Protein AF-T0MMM4-F1 (afdb_monomer_lite)

Structure (mmCIF, N/CA/C/O backbone):
data_AF-T0MMM4-F1
#
_entry.id   AF-T0MMM4-F1
#
loop_
_atom_site.group_PDB
_atom_site.id
_atom_site.type_symbol
_atom_site.label_atom_id
_atom_site.label_alt_id
_atom_site.label_comp_id
_atom_site.label_asym_id
_atom_site.label_entity_id
_atom_site.label_seq_id
_atom_site.pdbx_PDB_ins_code
_atom_site.Cartn_x
_atom_site.Cartn_y
_atom_site.Cartn_z
_atom_site.occupancy
_atom_site.B_iso_or_equiv
_atom_site.auth_seq_id
_atom_site.auth_comp_id
_atom_site.auth_asym_id
_atom_site.auth_atom_id
_atom_site.pdbx_PDB_model_num
ATOM 1 N N . MET A 1 1 ? 33.394 6.808 -32.324 1.00 56.88 1 MET A N 1
ATOM 2 C CA . MET A 1 1 ? 32.224 7.709 -32.456 1.00 56.88 1 MET A CA 1
ATOM 3 C C . MET A 1 1 ? 32.625 8.870 -33.350 1.00 56.88 1 MET A C 1
ATOM 5 O O . MET A 1 1 ? 33.645 9.476 -33.046 1.00 56.88 1 MET A O 1
ATOM 9 N N . SER A 1 2 ? 31.913 9.124 -34.455 1.00 85.06 2 SER A N 1
ATOM 10 C CA . SER A 1 2 ? 32.281 10.189 -35.405 1.00 85.06 2 SER A CA 1
ATOM 11 C C . SER A 1 2 ? 31.955 11.580 -34.848 1.00 85.06 2 SER A C 1
ATOM 13 O O . SER A 1 2 ? 31.063 11.736 -34.015 1.00 85.06 2 SER A O 1
ATOM 15 N N . GLU A 1 3 ? 32.686 12.595 -35.298 1.00 89.81 3 GLU A N 1
ATOM 16 C CA . GLU A 1 3 ? 32.540 13.996 -34.878 1.00 89.81 3 GLU A CA 1
ATOM 17 C C . GLU A 1 3 ? 31.131 14.551 -35.128 1.00 89.81 3 GLU A C 1
ATOM 19 O O . GLU A 1 3 ? 30.554 15.230 -34.281 1.00 89.81 3 GLU A O 1
ATOM 24 N N . ILE A 1 4 ? 30.518 14.114 -36.229 1.00 90.12 4 ILE A N 1
ATOM 25 C CA . ILE A 1 4 ? 29.129 14.404 -36.598 1.00 90.12 4 ILE A CA 1
ATOM 26 C C . ILE A 1 4 ? 28.154 13.954 -35.500 1.00 90.12 4 ILE A C 1
ATOM 28 O O . ILE A 1 4 ? 27.236 14.694 -35.150 1.00 90.12 4 ILE A O 1
ATOM 32 N N . ALA A 1 5 ? 28.368 12.775 -34.907 1.00 90.94 5 ALA A N 1
ATOM 33 C CA . ALA A 1 5 ? 27.502 12.266 -33.845 1.00 90.94 5 ALA A CA 1
ATOM 34 C C . ALA A 1 5 ? 27.569 13.131 -32.575 1.00 90.94 5 ALA A C 1
ATOM 36 O O . ALA A 1 5 ? 26.555 13.303 -31.901 1.00 90.94 5 ALA A O 1
ATOM 37 N N . ARG A 1 6 ? 28.737 13.715 -32.266 1.00 92.00 6 ARG A N 1
ATOM 38 C CA . ARG A 1 6 ? 28.895 14.617 -31.113 1.00 92.00 6 ARG A CA 1
ATOM 39 C C . ARG A 1 6 ? 28.175 15.945 -31.333 1.00 92.00 6 ARG A C 1
ATOM 41 O O . ARG A 1 6 ? 27.505 16.418 -30.422 1.00 92.00 6 ARG A O 1
ATOM 48 N N . ILE A 1 7 ? 28.276 16.514 -32.535 1.00 93.19 7 ILE A N 1
ATOM 49 C CA . ILE A 1 7 ? 27.612 17.778 -32.892 1.00 93.19 7 ILE A CA 1
ATOM 50 C C . ILE A 1 7 ? 26.087 17.616 -32.845 1.00 93.19 7 ILE A C 1
ATOM 52 O O . ILE A 1 7 ? 25.399 18.433 -32.236 1.00 93.19 7 ILE A O 1
ATOM 56 N N . LEU A 1 8 ? 25.560 16.529 -33.418 1.00 94.06 8 LEU A N 1
ATOM 57 C CA . LEU A 1 8 ? 24.132 16.198 -33.354 1.00 94.06 8 LEU A CA 1
ATOM 58 C C . LEU A 1 8 ? 23.646 16.008 -31.913 1.00 94.06 8 LEU A C 1
ATOM 60 O O . LEU A 1 8 ? 22.606 16.547 -31.539 1.00 94.06 8 LEU A O 1
ATOM 64 N N . GLN A 1 9 ? 24.415 15.293 -31.088 1.00 92.38 9 GLN A N 1
ATOM 65 C CA . GLN A 1 9 ? 24.085 15.101 -29.678 1.00 92.38 9 GLN A CA 1
ATOM 66 C C . GLN A 1 9 ? 24.069 16.431 -28.911 1.00 92.38 9 GLN A C 1
ATOM 68 O O . GLN A 1 9 ? 23.132 16.677 -28.154 1.00 92.38 9 GLN A O 1
ATOM 73 N N . ALA A 1 10 ? 25.057 17.303 -29.131 1.00 93.94 10 ALA A N 1
ATOM 74 C CA . ALA A 1 10 ? 25.123 18.620 -28.502 1.00 93.94 10 ALA A CA 1
ATOM 75 C C . ALA A 1 10 ? 23.931 19.504 -28.901 1.00 93.94 10 ALA A C 1
ATOM 77 O O . ALA A 1 10 ? 23.265 20.062 -28.031 1.00 93.94 10 ALA A O 1
ATOM 78 N N . ALA A 1 11 ? 23.596 19.562 -30.195 1.00 93.94 11 ALA A N 1
ATOM 79 C CA . ALA A 1 11 ? 22.440 20.313 -30.683 1.00 93.94 11 ALA A CA 1
ATOM 80 C C . ALA A 1 11 ? 21.122 19.818 -30.057 1.00 93.94 11 ALA A C 1
ATOM 82 O O . ALA A 1 11 ? 20.272 20.617 -29.660 1.00 93.94 11 ALA A O 1
ATOM 83 N N . GLN A 1 12 ? 20.965 18.498 -29.922 1.00 93.62 12 GLN A N 1
ATOM 84 C CA . GLN A 1 12 ? 19.766 17.894 -29.348 1.00 93.62 12 GLN A CA 1
ATOM 85 C C . GLN A 1 12 ? 19.648 18.131 -27.836 1.00 93.62 12 GLN A C 1
ATOM 87 O O . GLN A 1 12 ? 18.542 18.387 -27.354 1.00 93.62 12 GLN A O 1
ATOM 92 N N . ILE A 1 13 ? 20.769 18.106 -27.106 1.00 93.44 13 ILE A N 1
ATOM 93 C CA . ILE A 1 13 ? 20.818 18.472 -25.683 1.00 93.44 13 ILE A CA 1
ATOM 94 C C . ILE A 1 13 ? 20.438 19.944 -25.509 1.00 93.44 13 ILE A C 1
ATOM 96 O O . ILE A 1 13 ? 19.512 20.227 -24.754 1.00 93.44 13 ILE A O 1
ATOM 100 N N . CYS A 1 14 ? 21.053 20.867 -26.259 1.00 93.50 14 CYS A N 1
ATOM 101 C CA . CYS A 1 14 ? 20.741 22.298 -26.169 1.00 93.50 14 CYS A CA 1
ATOM 102 C C . CYS A 1 14 ? 19.262 22.591 -26.463 1.00 93.50 14 CYS A C 1
ATOM 104 O O . CYS A 1 14 ? 18.617 23.362 -25.747 1.00 93.50 14 CYS A O 1
ATOM 106 N N . TYR A 1 15 ? 18.690 21.952 -27.489 1.00 93.12 15 TYR A N 1
ATOM 107 C CA . TYR A 1 15 ? 17.266 22.086 -27.789 1.00 93.12 15 TYR A CA 1
ATOM 108 C C . TYR A 1 15 ? 16.390 21.565 -26.643 1.00 93.12 15 TYR A C 1
ATOM 110 O O . TYR A 1 15 ? 15.437 22.237 -26.242 1.00 93.12 15 TYR A O 1
ATOM 118 N N . GLN A 1 16 ? 16.710 20.391 -26.088 1.00 90.81 16 GLN A N 1
ATOM 119 C CA . GLN A 1 16 ? 15.982 19.841 -24.945 1.00 90.81 16 GLN A CA 1
ATOM 120 C C . GLN A 1 16 ? 16.088 20.746 -23.721 1.00 90.81 16 GLN A C 1
ATOM 122 O O . GLN A 1 16 ? 15.068 21.012 -23.106 1.00 90.81 16 GLN A O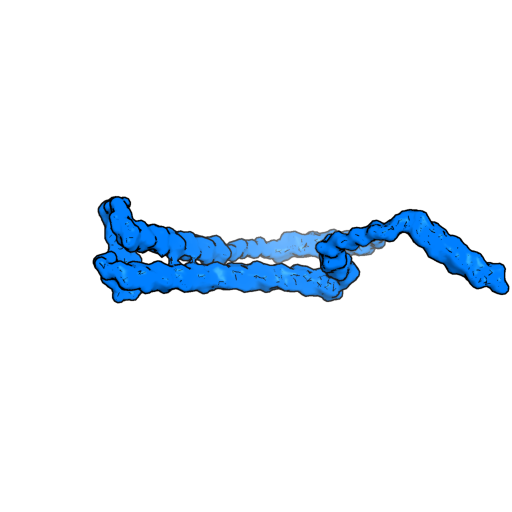 1
ATOM 127 N N . GLU A 1 17 ? 17.266 21.257 -23.379 1.00 88.94 17 GLU A N 1
ATOM 128 C CA . GLU A 1 17 ? 17.441 22.169 -22.242 1.00 88.94 17 GLU A CA 1
ATOM 129 C C . GLU A 1 17 ? 16.628 23.456 -22.410 1.00 88.94 17 GLU A C 1
ATOM 131 O O . GLU A 1 17 ? 15.987 23.905 -21.464 1.00 88.94 17 GLU A O 1
ATOM 136 N N . THR A 1 18 ? 16.574 23.999 -23.629 1.00 89.31 18 THR A N 1
ATOM 137 C CA . THR A 1 18 ? 15.839 25.240 -23.919 1.00 89.31 18 THR A CA 1
ATOM 138 C C . THR A 1 18 ? 14.318 25.040 -23.913 1.00 89.31 18 THR A C 1
ATOM 140 O O . THR A 1 18 ? 13.566 25.955 -23.583 1.00 89.31 18 THR A O 1
ATOM 143 N N . THR A 1 19 ? 13.834 23.854 -24.298 1.00 89.00 19 THR A N 1
ATOM 144 C CA . THR A 1 19 ? 12.395 23.597 -24.512 1.00 89.00 19 THR A CA 1
ATOM 145 C C . THR A 1 19 ? 11.736 22.740 -23.434 1.00 89.00 19 THR A C 1
ATOM 147 O O . THR A 1 19 ? 10.503 22.697 -23.340 1.00 89.00 19 THR A O 1
ATOM 150 N N . ARG A 1 20 ? 12.519 22.042 -22.606 1.00 84.44 20 ARG A N 1
ATOM 151 C CA . ARG A 1 20 ? 12.001 21.135 -21.584 1.00 84.44 20 ARG A CA 1
ATOM 152 C C . ARG A 1 20 ? 11.350 21.934 -20.465 1.00 84.44 20 ARG A C 1
ATOM 154 O O . ARG A 1 20 ? 11.991 22.672 -19.732 1.00 84.44 20 ARG A O 1
ATOM 161 N N . LYS A 1 21 ? 10.052 21.710 -20.289 1.00 83.25 21 LYS A N 1
ATOM 162 C CA . LYS A 1 21 ? 9.320 22.165 -19.107 1.00 83.25 21 LYS A CA 1
ATOM 163 C C . LYS A 1 21 ? 9.591 21.209 -17.953 1.00 83.25 21 LYS A C 1
ATOM 165 O O . LYS A 1 21 ? 9.511 19.989 -18.133 1.00 83.25 21 LYS A O 1
ATOM 170 N N . ASP A 1 22 ? 9.844 21.751 -16.768 1.00 78.00 22 ASP A N 1
ATOM 171 C CA . ASP A 1 22 ? 9.963 20.941 -15.562 1.00 78.00 22 ASP A CA 1
ATOM 172 C C . ASP A 1 22 ? 8.646 20.220 -15.276 1.00 78.00 22 ASP A C 1
ATOM 174 O O . ASP A 1 22 ? 7.594 20.822 -15.032 1.00 78.00 22 ASP A O 1
ATOM 178 N N . ALA A 1 23 ? 8.697 18.891 -15.321 1.00 77.31 23 ALA A N 1
ATOM 179 C CA . ALA A 1 23 ? 7.564 18.066 -14.953 1.00 77.31 23 ALA A CA 1
ATOM 180 C C . ALA A 1 23 ? 7.400 18.109 -13.432 1.00 77.31 23 ALA A C 1
ATOM 182 O O . ALA A 1 23 ? 8.289 17.693 -12.687 1.00 77.31 23 ALA A O 1
ATOM 183 N N . LYS A 1 24 ? 6.239 18.574 -12.959 1.00 80.06 24 LYS A N 1
ATOM 184 C CA . LYS A 1 24 ? 5.918 18.522 -11.530 1.00 80.06 24 LYS A CA 1
ATOM 185 C C . LYS A 1 24 ? 5.889 17.057 -11.076 1.00 80.06 24 LYS A C 1
ATOM 187 O O . LYS A 1 24 ? 5.163 16.260 -11.682 1.00 80.06 24 LYS A O 1
ATOM 192 N N . PRO A 1 25 ? 6.626 16.682 -10.017 1.00 79.00 25 PRO A N 1
ATOM 193 C CA . PRO A 1 25 ? 6.555 15.331 -9.489 1.00 79.00 25 PRO A CA 1
ATOM 194 C C . PRO A 1 25 ? 5.133 15.046 -8.995 1.00 79.00 25 PRO A C 1
ATOM 196 O O . PRO A 1 25 ? 4.490 15.875 -8.345 1.00 79.00 25 PRO A O 1
ATOM 199 N N . SER A 1 26 ? 4.620 13.864 -9.333 1.00 82.12 26 SER A N 1
ATOM 200 C CA . SER A 1 26 ? 3.288 13.451 -8.902 1.00 82.12 26 SER A CA 1
ATOM 201 C C . SER A 1 26 ? 3.294 13.095 -7.416 1.00 82.12 26 SER A C 1
ATOM 203 O O . SER A 1 26 ? 3.948 12.137 -7.007 1.00 82.12 26 SER A O 1
ATOM 205 N N . LYS A 1 27 ? 2.474 13.798 -6.627 1.00 92.00 27 LYS A N 1
ATOM 206 C CA . LYS A 1 27 ? 2.240 13.520 -5.195 1.00 92.00 27 LYS A CA 1
ATOM 207 C C . LYS A 1 27 ? 1.399 12.260 -4.940 1.00 92.00 27 LYS A C 1
ATOM 209 O O . LYS A 1 27 ? 1.043 11.950 -3.803 1.00 92.00 27 LYS A O 1
ATOM 214 N N . TRP A 1 28 ? 1.019 11.531 -5.992 1.00 92.75 28 TRP A N 1
ATOM 215 C CA . TRP A 1 28 ? 0.113 10.389 -5.881 1.00 92.75 28 TRP A CA 1
ATOM 216 C C . TRP A 1 28 ? 0.701 9.260 -5.027 1.00 92.75 28 TRP A C 1
ATOM 218 O O . TRP A 1 28 ? 0.008 8.729 -4.163 1.00 92.75 28 TRP A O 1
ATOM 228 N N . VAL A 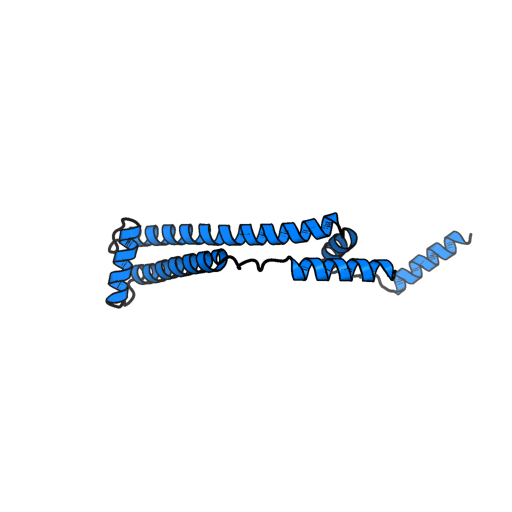1 29 ? 1.983 8.923 -5.216 1.00 91.00 29 VAL A N 1
ATOM 229 C CA . VAL A 1 29 ? 2.640 7.832 -4.472 1.00 91.00 29 VAL A CA 1
ATOM 230 C C . VAL A 1 29 ? 2.659 8.127 -2.972 1.00 91.00 29 VAL A C 1
ATOM 232 O O . VAL A 1 29 ? 2.309 7.269 -2.165 1.00 91.00 29 VAL A O 1
ATOM 235 N N . GLU A 1 30 ? 3.023 9.352 -2.602 1.00 92.38 30 GLU A N 1
ATOM 236 C CA . GLU A 1 30 ? 3.050 9.821 -1.213 1.00 92.38 30 GLU A CA 1
ATOM 237 C C . GLU A 1 30 ? 1.648 9.812 -0.600 1.00 92.38 30 GLU A C 1
ATOM 239 O O . GLU A 1 30 ? 1.457 9.310 0.506 1.00 92.38 30 GLU A O 1
ATOM 244 N N . SER A 1 31 ? 0.644 10.281 -1.347 1.00 94.94 31 SER A N 1
ATOM 245 C CA . SER A 1 31 ? -0.754 10.263 -0.910 1.00 94.94 31 SER A CA 1
ATOM 246 C C . SER A 1 31 ? -1.264 8.842 -0.645 1.00 94.94 31 SER A C 1
ATOM 248 O O . SER A 1 31 ? -1.923 8.599 0.366 1.00 94.94 31 SER A O 1
ATOM 250 N N . ILE A 1 32 ? -0.936 7.877 -1.510 1.00 94.75 32 ILE A N 1
ATOM 251 C CA . ILE A 1 32 ? -1.329 6.472 -1.328 1.00 94.75 32 ILE A CA 1
ATOM 252 C C . ILE A 1 32 ? -0.629 5.861 -0.110 1.00 94.75 32 ILE A C 1
ATOM 254 O O . ILE A 1 32 ? -1.290 5.210 0.697 1.00 94.75 32 ILE A O 1
ATOM 258 N N . LYS A 1 33 ? 0.671 6.120 0.076 1.00 95.12 33 LYS A N 1
ATOM 259 C CA . LYS A 1 33 ? 1.410 5.680 1.272 1.00 95.12 33 LYS A CA 1
ATOM 260 C C . LYS A 1 33 ? 0.818 6.265 2.558 1.00 95.12 33 LYS A C 1
ATOM 262 O O . LYS A 1 33 ? 0.644 5.541 3.534 1.00 95.12 33 LYS A O 1
ATOM 267 N N . CYS A 1 34 ? 0.444 7.544 2.540 1.00 96.12 34 CYS A N 1
ATOM 268 C CA . CYS A 1 34 ? -0.227 8.204 3.659 1.00 96.12 34 CYS A CA 1
ATOM 269 C C . CYS A 1 34 ? -1.572 7.529 3.991 1.00 96.12 34 CYS A C 1
ATOM 271 O O . CYS A 1 34 ? -1.846 7.235 5.154 1.00 96.12 34 CYS A O 1
ATOM 273 N N . LYS A 1 35 ? -2.380 7.192 2.972 1.00 95.88 35 LYS A N 1
ATOM 274 C CA . LYS A 1 35 ? -3.644 6.455 3.155 1.00 95.88 35 LYS A CA 1
ATOM 275 C C . LYS A 1 35 ? -3.438 5.064 3.755 1.00 95.88 35 LYS A C 1
ATOM 277 O O . LYS A 1 35 ? -4.217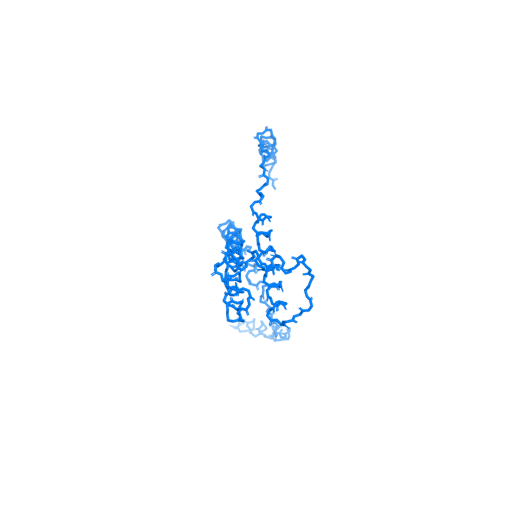 4.675 4.619 1.00 95.88 35 LYS A O 1
ATOM 282 N N . ILE A 1 36 ? -2.412 4.331 3.318 1.00 96.44 36 ILE A N 1
ATOM 283 C CA . ILE A 1 36 ? -2.070 3.010 3.871 1.00 96.44 36 ILE A CA 1
ATOM 284 C C . ILE A 1 36 ? -1.699 3.144 5.351 1.00 96.44 36 ILE A C 1
ATOM 286 O O . ILE A 1 36 ? -2.319 2.492 6.185 1.00 96.44 36 ILE A O 1
ATOM 290 N N 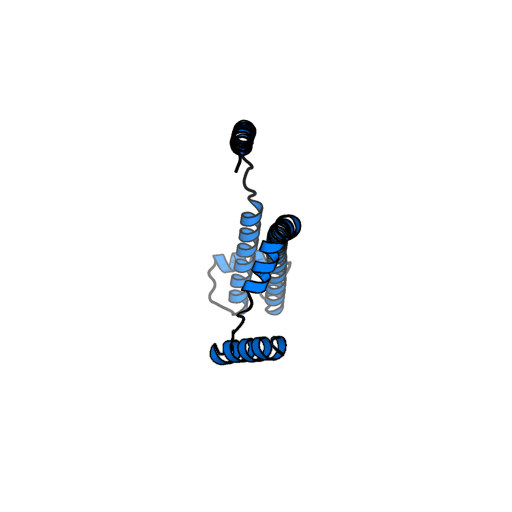. SER A 1 37 ? -0.786 4.060 5.685 1.00 97.19 37 SER A N 1
ATOM 291 C CA . SER A 1 37 ? -0.358 4.310 7.070 1.00 97.19 37 SER A CA 1
ATOM 292 C C . SER A 1 37 ? -1.529 4.685 7.990 1.00 97.19 37 SER A C 1
ATOM 294 O O . SER A 1 37 ? -1.653 4.169 9.101 1.00 97.19 37 SER A O 1
ATOM 296 N N . LEU A 1 38 ? -2.454 5.522 7.505 1.00 96.69 38 LEU A N 1
ATOM 297 C CA . LEU A 1 38 ? -3.667 5.869 8.245 1.00 96.69 38 LEU A CA 1
ATOM 298 C C . LEU A 1 38 ? -4.584 4.656 8.474 1.00 96.69 38 LEU A C 1
ATOM 300 O O . LEU A 1 38 ? -5.189 4.535 9.533 1.00 96.69 38 LEU A O 1
ATOM 304 N N . LEU A 1 39 ? -4.729 3.759 7.497 1.00 96.50 39 LEU A N 1
ATOM 305 C CA . LEU A 1 39 ? -5.538 2.547 7.669 1.00 96.50 39 LEU A CA 1
ATOM 306 C C . LEU A 1 39 ? -4.871 1.560 8.634 1.00 96.50 39 LEU A C 1
ATOM 308 O O . LEU A 1 39 ? -5.548 0.970 9.473 1.00 96.50 39 LEU A O 1
ATOM 312 N N . GLU A 1 40 ? -3.550 1.422 8.572 1.00 96.25 40 GLU A N 1
ATOM 313 C CA . GLU A 1 40 ? -2.782 0.579 9.490 1.00 96.25 40 GLU A CA 1
ATOM 314 C C . GLU A 1 40 ? -2.839 1.094 10.932 1.00 96.25 40 GLU A C 1
ATOM 316 O O . GLU A 1 40 ? -2.949 0.298 11.866 1.00 96.25 40 GLU A O 1
ATOM 321 N N . SER A 1 41 ? -2.822 2.414 11.143 1.00 95.88 41 SER A N 1
ATOM 322 C CA . SER A 1 41 ? -2.974 2.992 12.484 1.00 95.88 41 SER A CA 1
ATOM 323 C C . SER A 1 41 ? -4.369 2.741 13.064 1.00 95.88 41 SER A C 1
ATOM 325 O O . SER A 1 41 ? -4.480 2.386 14.240 1.00 95.88 41 SER A O 1
ATOM 327 N N . LYS A 1 42 ? -5.426 2.815 12.237 1.00 95.19 42 LYS A N 1
ATOM 328 C CA . LYS A 1 42 ? -6.790 2.407 12.627 1.00 95.19 42 LYS A CA 1
ATOM 329 C C . LYS A 1 42 ? -6.836 0.940 13.050 1.00 95.19 42 LYS A C 1
ATOM 331 O O . LYS A 1 42 ? -7.405 0.628 14.093 1.00 95.19 42 LYS A O 1
ATOM 336 N N . VAL A 1 43 ? -6.217 0.048 12.272 1.00 95.56 43 VAL A N 1
ATOM 337 C CA . VAL A 1 43 ? -6.149 -1.390 12.584 1.00 95.56 43 VAL A CA 1
ATOM 338 C C . VAL A 1 43 ? -5.452 -1.627 13.922 1.00 95.56 43 VAL A C 1
ATOM 340 O O . VAL A 1 43 ? -6.023 -2.294 14.779 1.00 95.56 43 VAL A O 1
ATOM 343 N N . LYS A 1 44 ? -4.281 -1.018 14.147 1.00 94.81 44 LYS A N 1
ATOM 344 C CA . LYS A 1 44 ? -3.540 -1.139 15.416 1.00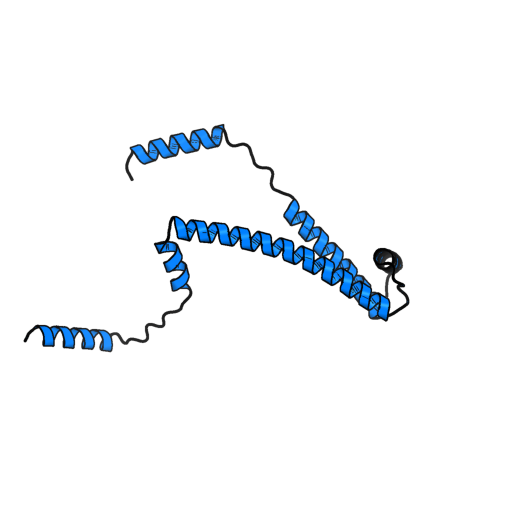 94.81 44 LYS A CA 1
ATOM 345 C C . LYS A 1 44 ? -4.363 -0.669 16.614 1.00 94.81 44 LYS A C 1
ATOM 347 O O . LYS A 1 44 ? -4.348 -1.311 17.662 1.00 94.81 44 LYS A O 1
ATOM 352 N N . LEU A 1 45 ? -5.098 0.437 16.474 1.00 93.50 45 LEU A N 1
ATOM 353 C CA . LEU A 1 45 ? -5.969 0.927 17.541 1.00 93.50 45 LEU A CA 1
ATOM 354 C C . LEU A 1 45 ? -7.098 -0.068 17.846 1.00 93.50 45 LEU A C 1
ATOM 356 O O . LEU A 1 45 ? -7.342 -0.381 19.009 1.00 93.50 45 LEU A O 1
ATOM 360 N N . LEU A 1 46 ? -7.764 -0.597 16.819 1.00 92.19 46 LEU A N 1
ATOM 361 C CA . LEU A 1 46 ? -8.847 -1.567 17.001 1.00 92.19 46 LEU A CA 1
ATOM 362 C C . LEU A 1 46 ? -8.349 -2.915 17.539 1.00 92.19 46 LEU A C 1
ATOM 364 O O . LEU A 1 46 ? -9.058 -3.563 18.302 1.00 92.19 46 LEU A O 1
ATOM 368 N N . GLU A 1 47 ? -7.121 -3.323 17.219 1.00 92.75 47 GLU A N 1
ATOM 369 C CA . GLU A 1 47 ? -6.482 -4.497 17.823 1.00 92.75 47 GLU A CA 1
ATOM 370 C C . GLU A 1 47 ? -6.255 -4.315 19.328 1.00 92.75 47 GLU A C 1
ATOM 372 O O . GLU A 1 47 ? -6.535 -5.238 20.093 1.00 92.75 47 GLU A O 1
ATOM 377 N N . LYS A 1 48 ? -5.836 -3.118 19.772 1.00 90.88 48 LYS A N 1
ATOM 378 C CA . LYS A 1 48 ? -5.754 -2.792 21.208 1.00 90.88 48 LYS A CA 1
ATOM 379 C C . LYS A 1 48 ? -7.125 -2.845 21.887 1.00 90.88 48 LYS A C 1
ATOM 381 O O . LYS A 1 48 ? -7.229 -3.361 22.997 1.00 90.88 48 LYS A O 1
ATOM 386 N N . VAL A 1 49 ? -8.167 -2.329 21.225 1.00 88.62 49 VAL A N 1
ATOM 387 C CA . VAL A 1 49 ? -9.557 -2.388 21.719 1.00 88.62 49 VAL A CA 1
ATOM 388 C C . VAL A 1 49 ? -10.015 -3.834 21.860 1.00 88.62 49 VAL A C 1
ATOM 390 O O . VAL A 1 49 ? -10.555 -4.207 22.898 1.00 88.62 49 VAL A O 1
ATOM 393 N N . ARG A 1 50 ? -9.731 -4.667 20.855 1.00 88.88 50 ARG A N 1
ATOM 394 C CA . ARG A 1 50 ? -10.051 -6.097 20.864 1.00 88.88 50 ARG A CA 1
ATOM 395 C C . ARG A 1 50 ? -9.349 -6.844 21.999 1.00 88.88 50 ARG A C 1
ATOM 397 O O . ARG A 1 50 ? -9.948 -7.719 22.609 1.00 88.88 50 ARG A O 1
ATOM 404 N N . ALA A 1 51 ? -8.095 -6.496 22.282 1.00 88.44 51 ALA A N 1
ATOM 405 C CA . ALA A 1 51 ? -7.303 -7.100 23.351 1.00 88.44 51 ALA A CA 1
ATOM 406 C C . ALA A 1 51 ? -7.654 -6.575 24.760 1.00 88.44 51 ALA A C 1
ATOM 408 O O . ALA A 1 51 ? -6.944 -6.894 25.709 1.00 88.44 51 ALA A O 1
ATOM 409 N N . PHE A 1 52 ? -8.703 -5.750 24.903 1.00 81.94 52 PHE A N 1
ATOM 410 C CA . PHE A 1 52 ? -9.073 -5.080 26.157 1.00 81.94 52 PHE A CA 1
ATOM 411 C C . PHE A 1 52 ? -7.907 -4.312 26.812 1.00 81.94 52 PHE A C 1
ATOM 413 O O . PHE A 1 52 ? -7.795 -4.237 28.036 1.00 81.94 52 PHE A O 1
ATOM 420 N N . GLY A 1 53 ? -7.021 -3.725 26.000 1.00 81.38 53 GLY A N 1
ATOM 421 C CA . GLY A 1 53 ? -5.879 -2.958 26.496 1.00 81.38 53 GLY A CA 1
ATOM 422 C C . GLY A 1 53 ? -6.286 -1.660 27.209 1.00 81.38 53 GLY A C 1
ATOM 423 O O . GLY A 1 53 ? -7.368 -1.110 26.983 1.00 81.38 53 GLY A O 1
ATOM 424 N N . LYS A 1 54 ? -5.390 -1.114 28.046 1.00 84.56 54 LYS A N 1
ATOM 425 C CA . LYS A 1 54 ? -5.554 0.243 28.597 1.00 84.56 54 LYS A CA 1
ATOM 426 C C . LYS A 1 54 ? -5.494 1.260 27.454 1.00 84.56 54 LYS A C 1
ATOM 428 O O . LYS A 1 54 ? -4.446 1.441 26.845 1.00 84.56 54 LYS A O 1
ATOM 433 N N . LEU A 1 55 ? -6.626 1.908 27.186 1.00 86.44 55 LEU A N 1
ATOM 434 C CA . LEU A 1 55 ? -6.771 2.956 26.173 1.00 86.44 55 LEU A CA 1
ATOM 435 C C . LEU A 1 55 ? -6.906 4.327 26.840 1.00 86.44 55 LEU A C 1
ATOM 437 O O . LEU A 1 55 ? -7.666 4.462 27.810 1.00 86.44 55 LEU A O 1
ATOM 441 N N . SER A 1 56 ? -6.244 5.341 26.276 1.00 90.69 56 SER A N 1
ATOM 442 C CA . SER A 1 56 ? -6.468 6.743 26.662 1.00 90.69 56 SER A CA 1
ATOM 443 C C . SER A 1 56 ? -7.894 7.204 26.323 1.00 90.69 56 SER A C 1
ATOM 445 O O . SER A 1 56 ? -8.603 6.582 25.524 1.00 90.69 56 SER A O 1
ATOM 447 N N . ALA A 1 57 ? -8.335 8.323 26.899 1.00 89.94 57 ALA A N 1
ATOM 448 C CA . ALA A 1 57 ? -9.619 8.938 26.566 1.00 89.94 57 ALA A CA 1
ATOM 449 C C . ALA A 1 57 ? -9.709 9.318 25.072 1.00 89.94 57 ALA A C 1
ATOM 451 O O . ALA A 1 57 ? -10.751 9.118 24.444 1.00 89.94 57 ALA A O 1
ATOM 452 N N . GLU A 1 58 ? -8.613 9.801 24.481 1.00 91.31 58 GLU A N 1
ATOM 453 C CA . GLU A 1 58 ? -8.472 10.108 23.050 1.00 91.31 58 GLU A CA 1
ATOM 454 C C . GLU A 1 58 ? -8.641 8.850 22.197 1.00 91.31 58 GLU A C 1
ATOM 456 O O . GLU A 1 58 ? -9.510 8.802 21.331 1.00 91.31 58 GLU A O 1
ATOM 461 N N . GLU A 1 59 ? -7.891 7.794 22.512 1.00 90.44 59 GLU A N 1
ATOM 462 C CA . GLU A 1 59 ? -7.939 6.510 21.807 1.00 90.44 59 GLU A CA 1
ATOM 463 C C . GLU A 1 59 ? -9.346 5.888 21.837 1.00 90.44 59 GLU A C 1
ATOM 465 O O . GLU A 1 59 ? -9.814 5.346 20.836 1.00 90.44 59 GLU A O 1
ATOM 470 N N . LYS A 1 60 ? -10.075 6.016 22.956 1.00 89.62 60 LYS A N 1
ATOM 471 C CA . LYS A 1 60 ? -11.479 5.577 23.053 1.00 89.62 60 LYS A CA 1
ATOM 472 C C . LYS A 1 60 ? -12.408 6.389 22.146 1.00 89.62 60 LYS A C 1
ATOM 474 O O . LYS A 1 60 ? -13.351 5.824 21.583 1.00 89.62 60 LYS A O 1
ATOM 479 N N . ARG A 1 61 ? -12.180 7.702 22.009 1.00 91.81 61 ARG A N 1
ATOM 480 C CA . ARG A 1 61 ? -12.944 8.565 21.089 1.00 91.81 61 ARG A CA 1
ATOM 481 C C . ARG A 1 61 ? -12.671 8.187 19.636 1.00 91.81 61 ARG A C 1
ATOM 483 O O . ARG A 1 61 ? -13.621 8.007 18.874 1.00 91.81 61 ARG A O 1
ATOM 490 N N . ASP A 1 62 ? -11.407 7.989 19.282 1.00 92.38 62 ASP A N 1
ATOM 491 C CA . ASP A 1 62 ? -11.000 7.619 17.927 1.00 92.38 62 ASP A CA 1
ATOM 492 C C . ASP A 1 62 ? -11.479 6.220 17.539 1.00 92.38 62 ASP A C 1
ATOM 494 O O . ASP A 1 62 ? -12.018 6.038 16.450 1.00 92.38 62 ASP A O 1
ATOM 498 N N . ALA A 1 63 ? -11.405 5.244 18.446 1.00 91.56 63 ALA A N 1
ATOM 499 C CA . ALA A 1 63 ? -11.954 3.911 18.210 1.00 91.56 63 ALA A CA 1
ATOM 500 C C . ALA A 1 63 ? -13.458 3.967 17.901 1.00 91.56 63 ALA A C 1
ATOM 502 O O . ALA A 1 63 ? -13.914 3.377 16.921 1.00 91.56 63 ALA A O 1
ATOM 503 N N . LYS A 1 64 ? -14.235 4.741 18.674 1.00 91.44 64 LYS A N 1
ATOM 504 C CA . LYS A 1 64 ? -15.663 4.962 18.390 1.00 91.44 64 LYS A CA 1
ATOM 505 C C . LYS A 1 64 ? -15.875 5.642 17.036 1.00 91.44 64 LYS A C 1
ATOM 507 O O . LYS A 1 64 ? -16.790 5.263 16.311 1.00 91.44 64 LYS A O 1
ATOM 512 N N . LYS A 1 65 ? -15.040 6.622 16.680 1.00 94.12 65 LYS A N 1
ATOM 513 C CA . LYS A 1 65 ? -15.089 7.306 15.379 1.00 94.12 65 LYS A CA 1
ATOM 514 C C . LYS A 1 65 ? -14.844 6.334 14.220 1.00 94.12 65 LYS A C 1
ATOM 516 O O . LYS A 1 65 ? -15.605 6.346 13.258 1.00 94.12 65 LYS A O 1
ATOM 521 N N . TYR A 1 66 ? -13.836 5.470 14.320 1.00 92.69 66 TYR A N 1
ATOM 522 C CA . TYR A 1 66 ? -13.520 4.485 13.280 1.00 92.69 66 TYR A CA 1
ATOM 523 C C . TYR A 1 66 ? -14.577 3.388 13.171 1.00 92.69 66 TYR A C 1
ATOM 525 O O . TYR A 1 66 ? -14.927 2.996 12.064 1.00 92.69 66 TYR A O 1
ATOM 533 N N . MET A 1 67 ? -15.145 2.941 14.291 1.00 93.19 67 MET A N 1
ATOM 534 C CA . MET A 1 67 ? -16.248 1.976 14.280 1.00 93.19 67 MET A CA 1
ATOM 535 C C . MET A 1 67 ? -17.516 2.557 13.635 1.00 93.19 67 MET A C 1
ATOM 537 O O . MET A 1 67 ? -18.200 1.860 12.889 1.00 93.19 67 MET A O 1
ATOM 541 N N . ARG A 1 68 ? -17.788 3.857 13.820 1.00 92.75 68 ARG A N 1
ATOM 542 C CA . ARG A 1 68 ? -18.873 4.560 13.111 1.00 92.75 68 ARG A CA 1
ATOM 543 C C . ARG A 1 68 ? -18.644 4.643 11.602 1.00 92.75 68 ARG A C 1
ATOM 545 O O . ARG A 1 68 ? -19.602 4.524 10.855 1.00 92.75 68 ARG A O 1
ATOM 552 N N . GLU A 1 69 ? -17.401 4.794 11.143 1.00 93.06 69 GLU A N 1
ATOM 553 C CA . GLU A 1 69 ? -17.072 4.809 9.703 1.00 93.06 69 GLU A CA 1
ATOM 554 C C . GLU A 1 69 ? -17.477 3.507 8.989 1.00 93.06 69 GLU A C 1
ATOM 556 O O . GLU A 1 69 ? -17.760 3.516 7.792 1.00 93.06 69 GLU A O 1
ATOM 561 N N . VAL A 1 70 ? -17.504 2.389 9.717 1.00 92.38 70 VAL A N 1
ATOM 562 C CA . VAL A 1 70 ? -17.904 1.069 9.205 1.00 92.38 70 VAL A CA 1
ATOM 563 C C . VAL A 1 70 ? -19.288 0.627 9.696 1.00 92.38 70 VAL A C 1
ATOM 565 O O . VAL A 1 70 ? -19.667 -0.514 9.454 1.00 92.38 70 VAL A O 1
ATOM 568 N N . ASN A 1 71 ? -20.052 1.515 10.348 1.00 91.44 71 ASN A N 1
ATOM 569 C CA . ASN A 1 71 ? -21.375 1.240 10.927 1.00 91.44 71 ASN A CA 1
ATOM 570 C C . ASN A 1 71 ? -21.407 0.033 11.887 1.00 91.44 71 ASN A C 1
ATOM 572 O O . ASN A 1 71 ? -22.321 -0.785 11.837 1.00 91.44 71 ASN A O 1
ATOM 576 N N . MET A 1 72 ? -20.411 -0.084 12.769 1.00 90.81 72 MET A N 1
ATOM 577 C CA . MET A 1 72 ? -20.293 -1.188 13.730 1.00 90.81 72 MET A CA 1
ATOM 578 C C . MET A 1 72 ? -20.205 -0.692 15.176 1.00 90.81 72 MET A C 1
ATOM 580 O O . MET A 1 72 ? -19.828 0.454 15.439 1.00 90.81 72 MET A O 1
ATOM 584 N N . LEU A 1 73 ? -20.528 -1.563 16.138 1.00 84.50 73 LEU A N 1
ATOM 585 C CA . LEU A 1 73 ? -20.479 -1.227 17.560 1.00 84.50 73 LEU A CA 1
ATOM 586 C C . LEU A 1 73 ? -19.129 -1.604 18.180 1.00 84.50 73 LEU A C 1
ATOM 588 O O . LEU A 1 73 ? -18.708 -2.756 18.164 1.00 84.50 73 LEU A O 1
ATOM 592 N N . ALA A 1 74 ? -18.463 -0.627 18.802 1.00 78.19 74 ALA A N 1
ATOM 593 C CA . ALA A 1 74 ? -17.157 -0.818 19.445 1.00 78.19 74 ALA A CA 1
ATOM 594 C C . ALA A 1 74 ? -17.188 -1.750 20.673 1.00 78.19 74 ALA A C 1
ATOM 596 O O . ALA A 1 74 ? -16.147 -2.232 21.102 1.00 78.19 74 ALA A O 1
ATOM 597 N N . CYS A 1 75 ? -18.363 -1.969 21.270 1.00 76.94 75 CYS A N 1
ATOM 598 C CA . CYS A 1 75 ? -18.522 -2.837 22.436 1.00 76.94 75 CYS A CA 1
ATOM 599 C C . CYS A 1 75 ? -18.581 -4.327 22.078 1.00 76.94 75 CYS A C 1
ATOM 601 O O . CYS A 1 75 ? -18.344 -5.160 22.950 1.00 76.94 75 CYS A O 1
ATOM 603 N N . LEU A 1 76 ? -18.883 -4.676 20.822 1.00 84.00 76 LEU A N 1
ATOM 604 C CA . LEU A 1 76 ? -18.999 -6.064 20.403 1.00 84.00 76 LEU A CA 1
ATOM 605 C C . LEU A 1 76 ? -17.670 -6.547 19.800 1.00 84.00 76 LEU A C 1
ATOM 607 O O . LEU A 1 76 ? -17.133 -5.980 18.844 1.00 84.00 76 LEU A O 1
ATOM 611 N N . HIS A 1 77 ? -17.133 -7.636 20.352 1.00 86.50 77 HIS A N 1
ATOM 612 C CA . HIS A 1 77 ? -15.856 -8.205 19.909 1.00 86.50 77 HIS A CA 1
ATOM 613 C C . HIS A 1 77 ? -15.894 -8.671 18.439 1.00 86.50 77 HIS A C 1
ATOM 615 O O . HIS A 1 77 ? -14.932 -8.486 17.685 1.00 86.50 77 HIS A O 1
ATOM 621 N N . GLN A 1 78 ? -17.021 -9.253 18.008 1.00 89.50 78 GLN A N 1
ATOM 622 C CA . GLN A 1 78 ? -17.219 -9.705 16.626 1.00 89.50 78 GLN A CA 1
ATOM 623 C C . GLN A 1 78 ? -17.182 -8.535 15.637 1.00 89.50 78 GLN A C 1
ATOM 625 O O . GLN A 1 78 ? -16.510 -8.611 14.610 1.00 89.50 78 GLN A O 1
ATOM 630 N N . ASP A 1 79 ? -17.846 -7.436 15.979 1.00 90.62 79 ASP A N 1
ATOM 631 C CA . ASP A 1 79 ? -17.887 -6.219 15.172 1.00 90.62 79 ASP A CA 1
ATOM 632 C C . ASP A 1 79 ? -16.509 -5.575 15.054 1.00 90.62 79 ASP A C 1
ATOM 634 O O . ASP A 1 79 ? -16.078 -5.225 13.959 1.00 90.62 79 ASP A O 1
ATOM 638 N N . THR A 1 80 ? -15.761 -5.508 16.156 1.00 90.31 80 THR A N 1
ATOM 639 C CA . THR A 1 80 ? -14.369 -5.034 16.130 1.00 90.31 80 THR A CA 1
ATOM 640 C C . THR A 1 80 ? -13.506 -5.885 15.191 1.00 90.31 80 THR A C 1
ATOM 642 O O . THR A 1 80 ? -12.694 -5.358 14.431 1.00 90.31 80 THR A O 1
ATOM 645 N N . SER A 1 81 ? -13.711 -7.204 15.178 1.00 92.19 81 SER A N 1
ATOM 646 C CA . SER A 1 81 ? -12.980 -8.115 14.288 1.00 92.19 81 SER A CA 1
ATOM 647 C C . SER A 1 81 ? -13.343 -7.910 12.812 1.00 92.19 81 SER A C 1
ATOM 649 O O . SER A 1 81 ? -12.451 -7.879 11.961 1.00 92.19 81 SER A O 1
ATOM 651 N N . LYS A 1 82 ? -14.630 -7.707 12.501 1.00 93.94 82 LYS A N 1
ATOM 652 C CA . LYS A 1 82 ? -15.089 -7.378 11.141 1.00 93.94 82 LYS A CA 1
ATOM 653 C C . LYS A 1 82 ? -14.546 -6.024 10.677 1.00 93.94 82 LYS A C 1
ATOM 655 O O . LYS A 1 82 ? -14.051 -5.919 9.558 1.00 93.94 82 LYS A O 1
ATOM 660 N N . ALA A 1 83 ? -14.561 -5.013 11.543 1.00 94.31 83 ALA A N 1
ATOM 661 C CA . ALA A 1 83 ? -14.009 -3.692 11.253 1.00 94.31 83 ALA A CA 1
ATOM 662 C C . ALA A 1 83 ? -12.513 -3.762 10.913 1.00 94.31 83 ALA A C 1
ATOM 664 O O . ALA A 1 83 ? -12.072 -3.184 9.918 1.00 94.31 83 ALA A O 1
ATOM 665 N N . ILE A 1 84 ? -11.739 -4.525 11.694 1.00 94.94 84 ILE A N 1
ATOM 666 C CA . ILE A 1 84 ? -10.319 -4.782 11.417 1.00 94.94 84 ILE A CA 1
ATOM 667 C C . ILE A 1 84 ? -10.142 -5.407 10.028 1.00 94.94 84 ILE A C 1
ATOM 669 O O . ILE A 1 84 ? -9.291 -4.949 9.265 1.00 94.94 84 ILE A O 1
ATOM 673 N N . ALA A 1 85 ? -10.943 -6.418 9.680 1.00 95.94 85 ALA A N 1
ATOM 674 C CA . ALA A 1 85 ? -10.873 -7.060 8.369 1.00 95.94 85 ALA A CA 1
ATOM 675 C C . ALA A 1 85 ? -11.142 -6.066 7.224 1.00 95.94 85 ALA A C 1
ATOM 677 O O . ALA A 1 85 ? -10.347 -5.996 6.288 1.00 95.94 85 ALA A O 1
ATOM 678 N N . ILE A 1 86 ? -12.176 -5.224 7.346 1.00 95.81 86 ILE A N 1
ATOM 679 C CA . ILE A 1 86 ? -12.512 -4.190 6.351 1.00 95.81 86 ILE A CA 1
ATOM 680 C C . ILE A 1 86 ? -11.358 -3.197 6.168 1.00 95.81 86 ILE A C 1
ATOM 682 O O . ILE A 1 86 ? -10.987 -2.861 5.042 1.00 95.81 86 ILE A O 1
ATOM 686 N N . PHE A 1 87 ? -10.766 -2.700 7.258 1.00 96.25 87 PHE A N 1
ATOM 687 C CA . PHE A 1 87 ? -9.659 -1.748 7.151 1.00 96.25 87 PHE A CA 1
ATOM 688 C C . PHE A 1 87 ? -8.396 -2.384 6.560 1.00 96.25 87 PHE A C 1
ATOM 690 O O . PHE A 1 87 ? -7.718 -1.736 5.759 1.00 96.25 87 PHE A O 1
ATOM 697 N N . ARG A 1 88 ? -8.110 -3.653 6.884 1.00 96.25 88 ARG A N 1
ATOM 698 C CA . ARG A 1 88 ? -7.012 -4.417 6.269 1.00 96.25 88 ARG A CA 1
ATOM 699 C C . ARG A 1 88 ? -7.231 -4.630 4.776 1.00 96.25 88 ARG A C 1
ATOM 701 O O . ARG A 1 88 ? -6.303 -4.427 4.000 1.00 96.25 88 ARG A O 1
ATOM 708 N N . GLU A 1 89 ? -8.445 -4.973 4.361 1.00 97.06 89 GLU A N 1
ATOM 709 C CA . GLU A 1 89 ? -8.792 -5.125 2.947 1.00 97.06 89 GLU A CA 1
ATOM 710 C C . GLU A 1 89 ? -8.620 -3.801 2.189 1.00 97.06 89 GLU A C 1
ATOM 712 O O . GLU A 1 89 ? -7.949 -3.749 1.156 1.00 97.06 89 GLU A O 1
ATOM 717 N N . ARG A 1 90 ? -9.122 -2.691 2.747 1.00 96.38 90 ARG A N 1
ATOM 718 C CA . ARG A 1 90 ? -8.911 -1.348 2.181 1.00 96.38 90 ARG A CA 1
ATOM 719 C C . ARG A 1 90 ? -7.421 -1.019 2.045 1.00 96.38 90 ARG A C 1
ATOM 721 O O . ARG A 1 90 ? -7.016 -0.475 1.017 1.00 96.38 90 ARG A O 1
ATOM 728 N N . ALA A 1 91 ? -6.603 -1.347 3.048 1.00 96.75 91 ALA A N 1
ATOM 729 C CA . ALA A 1 91 ? -5.158 -1.134 2.997 1.00 96.75 91 ALA A CA 1
ATOM 730 C C . ALA A 1 91 ? -4.508 -1.989 1.898 1.00 96.75 91 ALA A C 1
ATOM 732 O O . ALA A 1 91 ? -3.746 -1.463 1.086 1.00 96.75 91 ALA A O 1
ATOM 733 N N . ALA A 1 92 ? -4.884 -3.267 1.796 1.00 96.69 92 ALA A N 1
ATOM 734 C CA . ALA A 1 92 ? -4.396 -4.184 0.770 1.00 96.69 92 ALA A CA 1
ATOM 735 C C . ALA A 1 92 ? -4.711 -3.694 -0.652 1.00 96.69 92 ALA A C 1
ATOM 737 O O . ALA A 1 92 ? -3.845 -3.749 -1.526 1.00 96.69 92 ALA A O 1
ATOM 738 N N . VAL A 1 93 ? -5.903 -3.130 -0.885 1.00 97.12 93 VAL A N 1
ATOM 739 C CA . VAL A 1 93 ? -6.265 -2.514 -2.173 1.00 97.12 93 VAL A CA 1
ATOM 740 C C . VAL A 1 93 ? -5.308 -1.375 -2.534 1.00 97.12 93 VAL A C 1
ATOM 742 O O . VAL A 1 93 ? -4.849 -1.282 -3.675 1.00 97.12 93 VAL A O 1
ATOM 745 N N . TYR A 1 94 ? -4.981 -0.497 -1.583 1.00 96.69 94 TYR A N 1
ATOM 746 C CA . TYR A 1 94 ? -4.039 0.597 -1.827 1.00 96.69 94 TYR A CA 1
ATOM 747 C C . TYR A 1 94 ? -2.605 0.102 -2.043 1.00 96.69 94 TYR A C 1
ATOM 749 O O . TYR A 1 94 ? -1.938 0.580 -2.964 1.00 96.69 94 TYR A O 1
ATOM 757 N N . SER A 1 95 ? -2.158 -0.895 -1.280 1.00 96.12 95 SER A N 1
ATOM 758 C CA . SER A 1 95 ? -0.862 -1.548 -1.490 1.00 96.12 95 SER A CA 1
ATOM 759 C C . SER A 1 95 ? -0.775 -2.186 -2.877 1.00 96.12 95 SER A C 1
ATOM 761 O O . SER A 1 95 ? 0.218 -2.003 -3.583 1.00 96.12 95 SER A O 1
ATOM 763 N N . LYS A 1 96 ? -1.853 -2.836 -3.337 1.00 97.00 96 LYS A N 1
ATOM 764 C CA . LYS A 1 96 ? -1.918 -3.430 -4.676 1.00 97.00 96 LYS A CA 1
ATOM 765 C C . LYS A 1 96 ? -1.821 -2.384 -5.782 1.00 97.00 96 LYS A C 1
ATOM 767 O O . LYS A 1 96 ? -1.134 -2.605 -6.778 1.00 97.00 96 LYS A O 1
ATOM 772 N N . LYS A 1 97 ? -2.464 -1.223 -5.613 1.00 95.19 97 LYS A N 1
ATOM 773 C CA . LYS A 1 97 ? -2.345 -0.101 -6.563 1.00 95.19 97 LYS A CA 1
ATOM 774 C C . LYS A 1 97 ? -0.893 0.351 -6.711 1.00 95.19 97 LYS A C 1
ATOM 776 O O . LYS A 1 97 ? -0.449 0.584 -7.833 1.00 95.19 97 LYS A O 1
ATOM 781 N N . LEU A 1 98 ? -0.159 0.453 -5.603 1.00 94.56 98 LEU A N 1
ATOM 782 C CA . LEU A 1 98 ? 1.253 0.832 -5.625 1.00 94.56 98 LEU A CA 1
ATOM 783 C C . LEU A 1 98 ? 2.113 -0.235 -6.316 1.00 94.56 98 LEU A C 1
ATOM 785 O O . LEU A 1 98 ? 2.922 0.086 -7.185 1.00 94.56 98 LEU A O 1
ATOM 789 N N . GLU A 1 99 ? 1.885 -1.503 -5.982 1.00 95.94 99 GLU A N 1
ATOM 790 C CA . GLU A 1 99 ? 2.588 -2.635 -6.584 1.00 95.94 99 GLU A CA 1
ATOM 791 C C . GLU A 1 99 ? 2.405 -2.678 -8.109 1.00 95.94 99 GLU A C 1
ATOM 793 O O . GLU A 1 99 ? 3.379 -2.795 -8.849 1.00 95.94 99 GLU A O 1
ATOM 798 N N . VAL A 1 100 ? 1.171 -2.529 -8.600 1.00 96.56 100 VAL A N 1
ATOM 799 C CA . VAL A 1 100 ? 0.878 -2.537 -10.043 1.00 96.56 100 VAL A CA 1
ATOM 800 C C . VAL A 1 100 ? 1.616 -1.412 -10.768 1.00 96.56 100 VAL A C 1
ATOM 802 O O . VAL A 1 100 ? 2.123 -1.619 -11.871 1.00 96.56 100 VAL A O 1
ATOM 805 N N . VAL A 1 101 ? 1.706 -0.224 -10.167 1.00 93.38 101 VAL A N 1
ATOM 806 C CA . VAL A 1 101 ? 2.444 0.902 -10.758 1.00 93.38 101 VAL A CA 1
ATOM 807 C C . VAL A 1 101 ? 3.940 0.602 -10.841 1.00 93.38 101 VAL A C 1
ATOM 809 O O . VAL A 1 101 ? 4.541 0.848 -11.891 1.00 93.38 101 VAL A O 1
ATOM 812 N N . ASN A 1 102 ? 4.525 0.027 -9.789 1.00 93.69 102 ASN A N 1
ATOM 813 C CA . ASN A 1 102 ? 5.936 -0.366 -9.780 1.00 93.69 102 ASN A CA 1
ATOM 814 C C . ASN A 1 102 ? 6.223 -1.451 -10.823 1.00 93.69 102 ASN A C 1
ATOM 816 O O . ASN A 1 102 ? 7.091 -1.255 -11.671 1.00 93.69 102 ASN A O 1
ATOM 820 N N . ARG A 1 103 ? 5.405 -2.512 -10.868 1.00 95.94 103 ARG A N 1
ATOM 821 C CA . ARG A 1 103 ? 5.507 -3.575 -11.882 1.00 95.94 103 ARG A CA 1
ATOM 822 C C . ARG A 1 103 ? 5.418 -3.026 -13.304 1.00 95.94 103 ARG A C 1
ATOM 824 O O . ARG A 1 103 ? 6.199 -3.402 -14.166 1.00 95.94 103 ARG A O 1
ATOM 831 N N . ARG A 1 104 ? 4.499 -2.088 -13.567 1.00 95.62 104 ARG A N 1
ATOM 832 C CA . ARG A 1 104 ? 4.390 -1.430 -14.884 1.00 95.62 104 ARG A CA 1
ATOM 833 C C . ARG A 1 104 ? 5.633 -0.613 -15.230 1.00 95.62 104 ARG A C 1
ATOM 835 O O . ARG A 1 104 ? 6.004 -0.539 -16.398 1.00 95.62 104 ARG A O 1
ATOM 842 N N . ARG A 1 105 ? 6.256 0.040 -14.246 1.00 92.62 105 ARG A N 1
ATOM 843 C CA . ARG A 1 105 ? 7.502 0.790 -14.451 1.00 92.62 105 ARG A CA 1
ATOM 844 C C . ARG A 1 105 ? 8.650 -0.155 -14.790 1.00 92.62 105 ARG A C 1
ATOM 846 O O . ARG A 1 105 ? 9.340 0.093 -15.772 1.00 92.62 105 ARG A O 1
ATOM 853 N N . GLU A 1 106 ? 8.808 -1.224 -14.020 1.00 93.94 106 GLU A N 1
ATOM 854 C CA . GLU A 1 106 ? 9.820 -2.259 -14.250 1.00 93.94 106 GLU A CA 1
ATOM 855 C C . GLU A 1 106 ? 9.640 -2.919 -15.613 1.00 93.94 106 GLU A C 1
ATOM 857 O O . GLU A 1 106 ? 10.588 -2.958 -16.391 1.00 93.94 106 GLU A O 1
ATOM 862 N N . TYR A 1 107 ? 8.410 -3.317 -15.949 1.00 95.25 107 TYR A N 1
ATOM 863 C CA . TYR A 1 107 ? 8.078 -3.877 -17.255 1.00 95.25 107 TYR A CA 1
ATOM 864 C C . TYR A 1 107 ? 8.490 -2.943 -18.392 1.00 95.25 107 TYR A C 1
ATOM 866 O O . TYR A 1 107 ? 9.139 -3.382 -19.328 1.00 95.25 107 TYR A O 1
ATOM 874 N N . ARG A 1 108 ? 8.178 -1.640 -18.316 1.00 94.00 108 ARG A N 1
ATOM 875 C CA . ARG A 1 108 ? 8.575 -0.685 -19.367 1.00 94.00 108 ARG A CA 1
ATOM 876 C C . ARG A 1 108 ? 10.090 -0.610 -19.546 1.00 94.00 108 ARG A C 1
ATOM 878 O O . ARG A 1 108 ? 10.555 -0.569 -20.679 1.00 94.00 108 ARG A O 1
ATOM 885 N N . VAL A 1 109 ? 10.848 -0.610 -18.449 1.00 90.44 109 VAL A N 1
ATOM 886 C CA . VAL A 1 109 ? 12.320 -0.589 -18.491 1.00 90.44 109 VAL A CA 1
ATOM 887 C C . VAL A 1 109 ? 12.867 -1.887 -19.086 1.00 90.44 109 VAL A C 1
ATOM 889 O O . VAL A 1 109 ? 13.736 -1.856 -19.956 1.00 90.44 109 VAL A O 1
ATOM 892 N N . GLN A 1 110 ? 12.341 -3.031 -18.649 1.00 91.00 110 GLN A N 1
ATOM 893 C CA . GLN A 1 110 ? 12.729 -4.344 -19.161 1.00 91.00 110 GLN A CA 1
ATOM 894 C C . GLN A 1 110 ? 12.377 -4.496 -20.643 1.00 91.00 110 GLN A C 1
ATOM 896 O O . GLN A 1 110 ? 13.230 -4.906 -21.422 1.00 91.00 110 GLN A O 1
ATOM 901 N N . ASN A 1 111 ? 11.177 -4.082 -21.048 1.00 93.12 111 ASN A N 1
ATOM 902 C CA . ASN A 1 111 ? 10.722 -4.108 -22.433 1.00 93.12 111 ASN A CA 1
ATOM 903 C C . ASN A 1 111 ? 11.589 -3.207 -23.317 1.00 93.12 111 ASN A C 1
ATOM 905 O O . ASN A 1 111 ? 12.031 -3.631 -24.373 1.00 93.12 111 ASN A O 1
ATOM 909 N N . GLN A 1 112 ? 11.915 -1.991 -22.867 1.00 90.69 112 GLN A N 1
ATOM 910 C CA . GLN A 1 112 ? 12.841 -1.119 -23.595 1.00 90.69 112 GLN A CA 1
ATOM 911 C C . GLN A 1 112 ? 14.219 -1.776 -23.772 1.00 90.69 112 GLN A C 1
ATOM 913 O O . GLN A 1 112 ? 14.808 -1.702 -24.848 1.00 90.69 112 GLN A O 1
ATOM 918 N N . SER A 1 113 ? 14.729 -2.440 -22.729 1.00 89.38 113 SER A N 1
ATOM 919 C CA . SER A 1 113 ? 15.982 -3.192 -22.819 1.00 89.38 113 SER A CA 1
ATOM 920 C C . SER A 1 113 ? 15.873 -4.393 -23.756 1.00 89.38 113 SER A C 1
ATOM 922 O O . SER A 1 113 ? 16.855 -4.711 -24.412 1.00 89.38 113 SER A O 1
ATOM 924 N N . PHE A 1 114 ? 14.727 -5.067 -23.812 1.00 91.81 114 PHE A N 1
ATOM 925 C CA . PHE A 1 114 ? 14.494 -6.201 -24.702 1.00 91.81 114 PHE A CA 1
ATOM 926 C C . PHE A 1 114 ? 14.448 -5.774 -26.174 1.00 91.81 114 PHE A C 1
ATOM 928 O O . PHE A 1 114 ? 15.128 -6.384 -26.996 1.00 91.81 114 PHE A O 1
ATOM 935 N N . GLU A 1 115 ? 13.709 -4.706 -26.485 1.00 92.12 115 GLU A N 1
ATOM 936 C CA . GLU A 1 115 ? 13.528 -4.200 -27.852 1.00 92.12 115 GLU A CA 1
ATOM 937 C C . GLU A 1 115 ? 14.814 -3.580 -28.417 1.00 92.12 115 GLU A C 1
ATOM 939 O O . GLU A 1 115 ? 15.215 -3.882 -29.537 1.00 92.12 115 GLU A O 1
ATOM 944 N N . LEU A 1 116 ? 15.496 -2.730 -27.638 1.00 91.56 116 LEU A N 1
ATOM 945 C CA . LEU A 1 116 ? 16.648 -1.958 -28.130 1.00 91.56 116 LEU A CA 1
ATOM 946 C C . LEU A 1 116 ? 18.001 -2.606 -27.819 1.00 91.56 116 LEU A C 1
ATOM 948 O O . LEU A 1 116 ? 18.966 -2.422 -28.555 1.00 91.56 116 LEU A O 1
ATOM 952 N N . TYR A 1 117 ? 18.098 -3.354 -26.717 1.00 89.88 117 TYR A N 1
ATOM 953 C CA . TYR A 1 117 ? 19.364 -3.860 -26.175 1.00 89.88 117 TYR A CA 1
ATOM 954 C C . TYR A 1 117 ? 19.286 -5.355 -25.851 1.00 89.88 117 TYR A C 1
ATOM 956 O O . TYR A 1 117 ? 19.686 -5.802 -24.771 1.00 89.88 117 TYR A O 1
ATOM 964 N N . ARG A 1 118 ? 18.770 -6.141 -26.799 1.00 87.00 118 ARG A N 1
ATOM 965 C CA . ARG A 1 118 ? 18.409 -7.552 -26.616 1.00 87.00 118 ARG A CA 1
ATOM 966 C C . ARG A 1 118 ? 19.541 -8.425 -26.0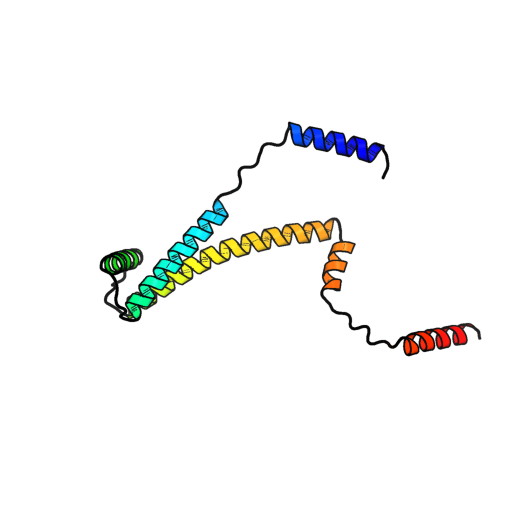49 1.00 87.00 118 ARG A C 1
ATOM 968 O O . ARG A 1 118 ? 19.305 -9.218 -25.142 1.00 87.00 118 ARG A O 1
ATOM 975 N N . SER A 1 119 ? 20.783 -8.232 -26.507 1.00 84.62 119 SER A N 1
ATOM 976 C CA . SER A 1 119 ? 21.962 -8.937 -25.963 1.00 84.62 119 SER A CA 1
ATOM 977 C C . SER A 1 119 ? 22.188 -8.627 -24.476 1.00 84.62 119 SER A C 1
ATOM 979 O O . SER A 1 119 ? 22.331 -9.536 -23.661 1.00 84.62 119 SER A O 1
ATOM 981 N N . ASN A 1 120 ? 22.119 -7.350 -24.082 1.00 84.50 120 ASN A N 1
ATOM 982 C CA . ASN A 1 120 ? 22.236 -6.949 -22.677 1.00 84.50 120 ASN A CA 1
ATOM 983 C C . ASN A 1 120 ? 21.068 -7.472 -21.832 1.00 84.50 120 ASN A C 1
ATOM 985 O O . ASN A 1 120 ? 21.276 -7.837 -20.676 1.00 84.50 120 ASN A O 1
ATOM 989 N N . PHE A 1 121 ? 19.857 -7.522 -22.393 1.00 87.62 121 PHE A N 1
ATOM 990 C CA . PHE A 1 121 ? 18.692 -8.102 -21.729 1.00 87.62 121 PHE A CA 1
ATOM 991 C C . PHE A 1 121 ? 18.923 -9.583 -21.393 1.00 87.62 121 PHE A C 1
ATOM 993 O O . PHE A 1 121 ? 18.816 -9.963 -20.230 1.00 87.62 121 PHE A O 1
ATOM 1000 N N . TYR A 1 122 ? 19.339 -10.403 -22.364 1.00 86.19 122 TYR A N 1
ATOM 1001 C CA . TYR A 1 122 ? 19.613 -11.823 -22.117 1.00 86.19 122 TYR A CA 1
ATOM 1002 C C . TYR A 1 122 ? 20.845 -12.066 -21.241 1.00 86.19 122 TYR A C 1
ATOM 1004 O O . TYR A 1 122 ? 20.813 -12.960 -20.401 1.00 86.19 122 TYR A O 1
ATOM 1012 N N . ARG A 1 123 ? 21.904 -11.250 -21.345 1.00 85.25 123 ARG A N 1
ATOM 1013 C CA . ARG A 1 123 ? 23.050 -11.337 -20.419 1.00 85.25 123 ARG A CA 1
ATOM 1014 C C . ARG A 1 123 ? 22.636 -11.086 -18.971 1.00 85.25 123 ARG A C 1
ATOM 1016 O O . ARG A 1 123 ? 23.128 -11.770 -18.082 1.00 85.25 123 ARG A O 1
ATOM 1023 N N . LYS A 1 124 ? 21.718 -10.145 -18.728 1.00 84.12 124 LYS A N 1
ATOM 1024 C CA . LYS A 1 124 ? 21.155 -9.906 -17.388 1.00 84.12 124 LYS A CA 1
ATOM 1025 C C . LYS A 1 124 ? 20.318 -11.082 -16.885 1.00 84.12 124 LYS A C 1
ATOM 1027 O O . LYS A 1 124 ? 20.335 -11.339 -15.689 1.00 84.12 124 LYS A O 1
ATOM 1032 N N . LEU A 1 125 ? 19.617 -11.788 -17.775 1.00 81.94 125 LEU A N 1
ATOM 1033 C CA . LEU A 1 125 ? 18.895 -13.012 -17.418 1.00 81.94 125 LEU A CA 1
ATOM 1034 C C . LEU A 1 125 ? 19.858 -14.163 -17.083 1.00 81.94 125 LEU A C 1
ATOM 1036 O O . LEU A 1 125 ? 19.661 -14.841 -16.083 1.00 81.94 125 LEU A O 1
ATOM 1040 N N . GLY A 1 126 ? 20.917 -14.349 -17.879 1.00 70.94 126 GLY A N 1
ATOM 1041 C CA . GLY A 1 126 ? 21.907 -15.415 -17.682 1.00 70.94 126 GLY A CA 1
ATOM 1042 C C . GLY A 1 126 ? 22.869 -15.184 -16.512 1.00 70.94 126 GLY A C 1
ATOM 1043 O O . GLY A 1 126 ? 23.269 -16.138 -15.861 1.00 70.94 126 GLY A O 1
ATOM 1044 N N . GLY A 1 127 ? 23.203 -13.929 -16.191 1.00 62.50 127 GLY A N 1
ATOM 1045 C CA . GLY A 1 127 ? 24.067 -13.585 -15.053 1.00 62.50 127 GLY A CA 1
ATOM 1046 C C . GLY A 1 127 ? 23.427 -13.791 -13.674 1.00 62.50 127 GLY A C 1
ATOM 1047 O O . GLY A 1 127 ? 24.122 -13.692 -12.671 1.00 62.50 127 GLY A O 1
ATOM 1048 N N . ALA A 1 128 ? 22.120 -14.070 -13.612 1.00 57.94 128 ALA A N 1
ATOM 1049 C CA . ALA A 1 128 ? 21.436 -14.469 -12.382 1.00 57.94 128 ALA A CA 1
ATOM 1050 C C . ALA A 1 128 ? 21.619 -15.963 -12.056 1.00 57.94 128 ALA A C 1
ATOM 1052 O O . ALA A 1 128 ? 21.268 -16.398 -10.962 1.00 57.94 128 ALA A O 1
ATOM 1053 N N . GLN A 1 129 ? 22.152 -16.747 -12.996 1.00 58.59 129 GLN A N 1
ATOM 1054 C CA . GLN A 1 129 ? 22.452 -18.153 -12.796 1.00 58.59 129 GLN A CA 1
ATOM 1055 C C . GLN A 1 129 ? 23.942 -18.287 -12.493 1.00 58.59 129 GLN A C 1
ATOM 1057 O O . GLN A 1 129 ? 24.779 -18.031 -13.358 1.00 58.59 129 GLN A O 1
ATOM 1062 N N . GLU A 1 130 ? 24.285 -18.679 -11.264 1.00 57.88 130 GLU A N 1
ATOM 1063 C CA . GLU A 1 130 ? 25.640 -19.139 -10.964 1.00 57.88 130 GLU A CA 1
ATOM 1064 C C . GLU A 1 130 ? 25.889 -20.409 -11.777 1.00 57.88 130 GLU A C 1
ATOM 1066 O O . GLU A 1 130 ? 25.498 -21.515 -11.402 1.00 57.88 130 GLU A O 1
ATOM 1071 N N . VAL A 1 131 ? 26.496 -20.250 -12.952 1.00 61.09 131 VAL A N 1
ATOM 1072 C CA . VAL A 1 131 ? 27.034 -21.380 -13.696 1.00 61.09 131 VAL A CA 1
ATOM 1073 C C . VAL A 1 131 ? 28.272 -21.824 -12.932 1.00 61.09 131 VAL A C 1
ATOM 1075 O O . VAL A 1 131 ? 29.361 -21.279 -13.110 1.00 61.09 131 VAL A O 1
ATOM 1078 N N . ALA A 1 132 ? 28.096 -22.799 -12.043 1.00 62.28 132 ALA A N 1
ATOM 1079 C CA . ALA A 1 132 ? 29.207 -23.540 -11.478 1.00 62.28 132 ALA A CA 1
ATOM 1080 C C . ALA A 1 132 ? 29.910 -24.258 -12.638 1.00 62.28 132 ALA A C 1
ATOM 1082 O O . ALA A 1 132 ? 29.472 -25.311 -13.106 1.00 62.28 132 ALA A O 1
ATOM 1083 N N . HIS A 1 133 ? 30.979 -23.658 -13.161 1.00 60.00 133 HIS A N 1
ATOM 1084 C CA . HIS A 1 133 ? 31.875 -24.329 -14.090 1.00 60.00 133 HIS A CA 1
ATOM 1085 C C . HIS A 1 133 ? 32.654 -25.399 -13.311 1.00 60.00 133 HIS A C 1
ATOM 1087 O O . HIS A 1 133 ? 33.811 -25.208 -12.958 1.00 60.00 133 HIS A O 1
ATOM 1093 N N . ASN A 1 134 ? 32.012 -26.539 -13.048 1.00 68.94 134 ASN A N 1
ATOM 1094 C CA . ASN A 1 134 ? 32.620 -27.708 -12.402 1.00 68.94 134 ASN A CA 1
ATOM 1095 C C . ASN A 1 134 ? 33.514 -28.518 -13.359 1.00 68.94 134 ASN A C 1
ATOM 1097 O O . ASN A 1 134 ? 33.781 -29.690 -13.112 1.00 68.94 134 ASN A O 1
ATOM 1101 N N . VAL A 1 135 ? 33.959 -27.924 -14.467 1.00 68.56 135 VAL A N 1
ATOM 1102 C CA . VAL A 1 135 ? 34.839 -28.603 -15.419 1.00 68.56 135 VAL A CA 1
ATOM 1103 C C . VAL A 1 135 ? 36.278 -28.319 -15.008 1.00 68.56 135 VAL A C 1
ATOM 1105 O O . VAL A 1 135 ? 36.720 -27.167 -15.018 1.00 68.56 135 VAL A O 1
ATOM 1108 N N . SER A 1 136 ? 37.011 -29.366 -14.625 1.00 77.44 136 SER A N 1
ATOM 1109 C CA . SER A 1 136 ? 38.432 -29.251 -14.305 1.00 77.44 136 SER A CA 1
ATOM 1110 C C . SER A 1 136 ? 39.202 -28.771 -15.534 1.00 77.44 136 SER A C 1
ATOM 1112 O O . SER A 1 136 ? 38.949 -29.210 -16.656 1.00 77.44 136 SER A O 1
ATOM 1114 N N . LYS A 1 137 ? 40.202 -27.902 -15.337 1.00 75.88 137 LYS A N 1
ATOM 1115 C CA . LYS A 1 137 ? 41.103 -27.474 -16.425 1.00 75.88 137 LYS A CA 1
ATOM 1116 C C . LYS A 1 137 ? 41.786 -28.666 -17.109 1.00 75.88 137 LYS A C 1
ATOM 1118 O O . LYS A 1 137 ? 42.094 -28.585 -18.294 1.00 75.88 137 LYS A O 1
ATOM 1123 N N . VAL A 1 138 ? 41.988 -29.760 -16.371 1.00 81.62 138 VAL A N 1
ATOM 1124 C CA . VAL A 1 138 ? 42.551 -31.016 -16.887 1.00 81.62 138 VAL A CA 1
ATOM 1125 C C . VAL A 1 138 ? 41.596 -31.668 -17.887 1.00 81.62 138 VAL A C 1
ATOM 1127 O O . VAL A 1 138 ? 42.026 -32.053 -18.970 1.00 81.62 138 VAL A O 1
ATOM 1130 N N . ASP A 1 139 ? 40.299 -31.705 -17.580 1.00 80.81 139 ASP A N 1
ATOM 1131 C CA . ASP A 1 139 ? 39.288 -32.320 -18.448 1.00 80.81 139 ASP A CA 1
ATOM 1132 C C . ASP A 1 139 ? 39.131 -31.536 -19.755 1.00 80.81 139 ASP A C 1
ATOM 1134 O O . ASP A 1 139 ? 39.031 -32.125 -20.830 1.00 80.81 139 ASP A O 1
ATOM 1138 N N . ILE A 1 140 ? 39.198 -30.202 -19.678 1.00 79.44 140 ILE A N 1
ATOM 1139 C CA . ILE A 1 140 ? 39.180 -29.327 -20.859 1.00 79.44 140 ILE A CA 1
ATOM 1140 C C . ILE A 1 140 ? 40.412 -29.587 -21.732 1.00 79.44 140 ILE A C 1
ATOM 1142 O O . ILE A 1 140 ? 40.286 -29.727 -22.947 1.00 79.44 140 ILE A O 1
ATOM 1146 N N . SER A 1 141 ? 41.600 -29.673 -21.126 1.00 80.12 141 SER A N 1
ATOM 1147 C CA . SER A 1 141 ? 42.844 -29.939 -21.856 1.00 80.12 141 SER A CA 1
ATOM 1148 C C . SER A 1 141 ? 42.822 -31.306 -22.542 1.00 80.12 141 SER A C 1
ATOM 1150 O O . SER A 1 141 ? 43.224 -31.422 -23.701 1.00 80.12 141 SER A O 1
ATOM 1152 N N . ASN A 1 142 ? 42.325 -32.334 -21.852 1.00 83.69 142 ASN A N 1
ATOM 1153 C CA . ASN A 1 142 ? 42.224 -33.687 -22.392 1.00 83.69 142 ASN A CA 1
ATOM 1154 C C . ASN A 1 142 ? 41.220 -33.760 -23.547 1.00 83.69 142 ASN A C 1
ATOM 1156 O O . ASN A 1 142 ? 41.538 -34.337 -24.581 1.00 83.69 142 ASN A O 1
ATOM 1160 N N . PHE A 1 143 ? 40.056 -33.117 -23.419 1.00 82.00 143 PHE A N 1
ATOM 1161 C CA . PHE A 1 143 ? 39.055 -33.047 -24.485 1.00 82.00 143 PHE A CA 1
ATOM 1162 C C . PHE A 1 143 ? 39.626 -32.461 -25.785 1.00 82.00 143 PHE A C 1
ATOM 1164 O O . PHE A 1 143 ? 39.501 -33.067 -26.849 1.00 82.00 143 PHE A O 1
ATOM 1171 N N . TRP A 1 144 ? 40.311 -31.315 -25.704 1.00 81.12 144 TRP A N 1
ATOM 1172 C CA . TRP A 1 144 ? 40.905 -30.684 -26.888 1.00 81.12 144 TRP A CA 1
ATOM 1173 C C . TRP A 1 144 ? 42.098 -31.455 -27.448 1.00 81.12 144 TRP A C 1
ATOM 1175 O O . TRP A 1 144 ? 42.310 -31.439 -28.658 1.00 81.12 144 TRP A O 1
ATOM 1185 N N . SER A 1 145 ? 42.848 -32.157 -26.597 1.00 80.94 145 SER A N 1
ATOM 1186 C CA . SER A 1 145 ? 43.941 -33.022 -27.048 1.00 80.94 145 SER A CA 1
ATOM 1187 C C . SER A 1 145 ? 43.409 -34.232 -27.818 1.00 80.94 145 SER A C 1
ATOM 1189 O O . SER A 1 145 ? 43.951 -34.562 -28.867 1.00 80.94 145 SER A O 1
ATOM 1191 N N . ILE A 1 146 ? 42.317 -34.851 -27.355 1.00 80.88 146 ILE A N 1
ATOM 1192 C CA . ILE A 1 146 ? 41.667 -35.979 -28.039 1.00 80.88 146 ILE A CA 1
ATOM 1193 C C . ILE A 1 146 ? 41.138 -35.539 -29.409 1.00 80.88 146 ILE A C 1
ATOM 1195 O O . ILE A 1 146 ? 41.530 -36.120 -30.418 1.00 80.88 146 ILE A O 1
ATOM 1199 N N . ILE A 1 147 ? 40.357 -34.453 -29.468 1.00 77.00 147 ILE A N 1
ATOM 1200 C CA . ILE A 1 147 ? 39.832 -33.924 -30.740 1.00 77.00 147 ILE A CA 1
ATOM 1201 C C . ILE A 1 147 ? 40.961 -33.497 -31.685 1.00 77.00 147 ILE A C 1
ATOM 1203 O O . ILE A 1 147 ? 40.905 -33.758 -32.884 1.00 77.00 147 ILE A O 1
ATOM 1207 N N . GLY A 1 148 ? 41.999 -32.844 -31.158 1.00 68.81 148 GLY A N 1
ATOM 1208 C CA . GLY A 1 148 ? 43.148 -32.420 -31.955 1.00 68.81 148 GLY A CA 1
ATOM 1209 C C . GLY A 1 148 ? 43.946 -33.589 -32.535 1.00 68.81 148 GLY A C 1
ATOM 1210 O O . GLY A 1 148 ? 44.533 -33.440 -33.600 1.00 68.81 148 GLY A O 1
ATOM 1211 N N . THR A 1 149 ? 43.941 -34.743 -31.865 1.00 68.00 149 THR A N 1
ATOM 1212 C CA . THR A 1 149 ? 44.638 -35.954 -32.323 1.00 68.00 149 THR A CA 1
ATOM 1213 C C . THR A 1 149 ? 43.788 -36.748 -33.318 1.00 68.00 149 THR A C 1
ATOM 1215 O O . THR A 1 149 ? 44.317 -37.222 -34.316 1.00 68.00 149 THR A O 1
ATOM 1218 N N . GLU A 1 150 ? 42.470 -36.840 -33.107 1.00 60.38 150 GLU A N 1
ATOM 1219 C CA . GLU A 1 150 ? 41.540 -37.497 -34.043 1.00 60.38 150 GLU A CA 1
ATOM 1220 C C . GLU A 1 150 ? 41.388 -36.745 -35.372 1.00 60.38 150 GLU A C 1
ATOM 1222 O O . GLU A 1 150 ? 41.183 -37.379 -36.399 1.00 60.38 150 GLU A O 1
ATOM 1227 N N . MET A 1 151 ? 41.527 -35.414 -35.386 1.00 55.16 151 MET A N 1
ATOM 1228 C CA . MET A 1 151 ? 41.514 -34.626 -36.631 1.00 55.16 151 MET A CA 1
ATOM 1229 C C . MET A 1 151 ? 42.873 -34.571 -37.356 1.00 55.16 151 MET A C 1
ATOM 1231 O O . MET A 1 151 ? 42.986 -33.889 -38.375 1.00 55.16 151 MET A O 1
ATOM 1235 N N . MET A 1 152 ? 43.906 -35.242 -36.832 1.00 52.81 152 MET A N 1
ATOM 1236 C CA . MET A 1 152 ? 45.247 -35.337 -37.434 1.00 52.81 152 MET A CA 1
ATOM 1237 C C . MET A 1 152 ? 45.581 -36.743 -37.972 1.00 52.81 152 MET A C 1
ATOM 1239 O O . MET A 1 152 ? 46.741 -37.010 -38.293 1.00 52.81 152 MET A O 1
ATOM 1243 N N . ILE A 1 153 ? 44.576 -37.617 -38.089 1.00 47.84 153 ILE A N 1
ATOM 1244 C CA . ILE A 1 153 ? 44.606 -38.883 -38.844 1.00 47.84 153 ILE A CA 1
ATOM 1245 C C . ILE A 1 153 ? 43.752 -38.700 -40.099 1.00 47.84 153 ILE A C 1
ATOM 1247 O O . ILE A 1 153 ? 44.208 -39.133 -41.180 1.00 47.84 153 ILE A O 1
#

Organism: NCBI:txid1037528

Radius of gyration: 30.75 Å; chains: 1; bounding box: 67×64×67 Å

pLDDT: mean 86.94, std 10.76, range [47.84, 97.19]

Foldseek 3Di:
DDPVVVVVVVVVVVVCVVPPDDDDDDCVLVVLVVLLVVLVVLLVLLVCLLVVHDDDPVSVVVVCVLLVVVVFDSVDNVSSVVSSVVSVVVSVVSVVVNVVVVVVVVCVVLVCCCVPVVVVSVVVVVVVDPPPPPQDPVNVVVVVVVVVVVVVD

Sequence (153 aa):
MSEIARILQAAQICYQETTRKDAKPSKWVESIKCKISLLESKVKLLEKVRAFGKLSAEEKRDAKKYMREVNMLACLHQDTSKAIAIFRERAAVYSKKLEVVNRRREYRVQNQSFELYRSNFYRKLGGAQEVAHNVSKVDISNFWSIIGTEMMI

Secondary structure (DSSP, 8-state):
--HHHHHHHHHHHHHHHHHPPPPPPPTHHHHHHHHHHHHHHHHHHHHHHHTT----HHHHHHHHHHHHHTT--TT-HHHHHHHHHHHHHHHHHHHHHHHHHHHHHHHHHHHHHHHH-HHHHHHHHHTTS-------HHHHHHHHHHHHHHTT-